Protein AF-A0A2H5QDB2-F1 (afdb_monomer)

Foldseek 3Di:
DDPPPPPPPPPLVVLVDDLVVLLVVLVPDDLVRLVVQLVSDVSSLVSLEEEDDLVVQADQPDAEDAEGNYEYDARPDQGAPANHAYYHYELYEAAQNRLVSSLVRYLQHAEYEAYQYDHYDDHDNPNNPNHNYYHYYHDPDDD

Radius of gyration: 19.65 Å; Cα contacts (8 Å, |Δi|>4): 234; chains: 1; bounding box: 61×27×61 Å

Secondary structure (DSSP, 8-state):
------------TTTTS-HHHHHHHHTTS-HHHHHHHTTT-HHHHHHT-EEPPGGGGG-TT--EEEEESEE-PPPSS----TT--EEEEES-B--HHHHHHHHHH-TT--EEEEES-BS-S----TT-TT--EEEEE------

Structure (mmCIF, N/CA/C/O backbone):
data_AF-A0A2H5QDB2-F1
#
_entry.id   AF-A0A2H5QDB2-F1
#
loop_
_atom_site.group_PDB
_atom_site.id
_atom_site.type_symbol
_atom_site.label_atom_id
_atom_site.label_alt_id
_atom_site.label_comp_id
_atom_site.label_asym_id
_atom_site.label_entity_id
_atom_site.label_seq_id
_atom_site.pdbx_PDB_ins_code
_atom_site.Cartn_x
_atom_site.Cartn_y
_atom_site.Cartn_z
_atom_site.occupancy
_atom_site.B_iso_or_equiv
_atom_site.auth_seq_id
_atom_site.auth_comp_id
_atom_site.auth_asym_id
_atom_site.auth_atom_id
_atom_site.pdbx_PDB_model_num
ATOM 1 N N . MET A 1 1 ? 43.562 -2.315 -44.185 1.00 38.88 1 MET A N 1
ATOM 2 C CA . MET A 1 1 ? 43.289 -2.770 -42.806 1.00 38.88 1 MET A CA 1
ATOM 3 C C . MET A 1 1 ? 41.888 -2.308 -42.467 1.00 38.88 1 MET A C 1
ATOM 5 O O . MET A 1 1 ? 41.684 -1.129 -42.223 1.00 38.88 1 MET A O 1
ATOM 9 N N . GLU A 1 2 ? 40.921 -3.206 -42.612 1.00 38.69 2 GLU A N 1
ATOM 10 C CA . GLU A 1 2 ? 39.502 -2.938 -42.386 1.00 38.69 2 GLU A CA 1
ATOM 11 C C . GLU A 1 2 ? 39.217 -2.995 -40.883 1.00 38.69 2 GLU A C 1
ATOM 13 O O . GLU A 1 2 ? 39.481 -4.004 -40.229 1.00 38.69 2 GLU A O 1
ATOM 18 N N . THR A 1 3 ? 38.710 -1.907 -40.310 1.00 43.00 3 THR A N 1
ATOM 19 C CA . THR A 1 3 ? 38.251 -1.874 -38.919 1.00 43.00 3 THR A CA 1
ATOM 20 C C . THR A 1 3 ? 36.850 -2.473 -38.852 1.00 43.00 3 THR A C 1
ATOM 22 O O . THR A 1 3 ? 35.852 -1.765 -38.967 1.00 43.00 3 THR A O 1
ATOM 25 N N . ASN A 1 4 ? 36.777 -3.793 -38.688 1.00 44.47 4 ASN A N 1
ATOM 26 C CA . ASN A 1 4 ? 35.535 -4.502 -38.402 1.00 44.47 4 ASN A CA 1
ATOM 27 C C . ASN A 1 4 ? 35.194 -4.350 -36.910 1.00 44.47 4 ASN A C 1
ATOM 29 O O . ASN A 1 4 ? 35.504 -5.214 -36.092 1.00 44.47 4 ASN A O 1
ATOM 33 N N . THR A 1 5 ? 34.592 -3.222 -36.534 1.00 50.84 5 THR A N 1
ATOM 34 C CA . THR A 1 5 ? 33.988 -3.048 -35.208 1.00 50.84 5 THR A CA 1
ATOM 35 C C . THR A 1 5 ? 32.563 -3.592 -35.233 1.00 50.84 5 THR A C 1
ATOM 37 O O . THR A 1 5 ? 31.597 -2.836 -35.175 1.00 50.84 5 THR A O 1
ATOM 40 N N . ASN A 1 6 ? 32.423 -4.916 -35.307 1.00 51.47 6 ASN A N 1
ATOM 41 C CA . ASN A 1 6 ? 31.178 -5.598 -34.962 1.00 51.47 6 ASN A CA 1
ATOM 42 C C . ASN A 1 6 ? 31.051 -5.659 -33.432 1.00 51.47 6 ASN A C 1
ATOM 44 O O . ASN A 1 6 ? 31.139 -6.725 -32.823 1.00 51.47 6 ASN A O 1
ATOM 48 N N . SER A 1 7 ? 30.855 -4.507 -32.788 1.00 53.62 7 SER A N 1
ATOM 49 C CA . SER A 1 7 ? 30.211 -4.500 -31.480 1.00 53.62 7 SER A CA 1
ATOM 50 C C . SER A 1 7 ? 28.734 -4.768 -31.740 1.00 53.62 7 SER A C 1
ATOM 52 O O . SER A 1 7 ? 28.013 -3.919 -32.259 1.00 53.62 7 SER A O 1
ATOM 54 N N . ALA A 1 8 ? 28.290 -5.992 -31.454 1.00 53.12 8 ALA A N 1
ATOM 55 C CA . ALA A 1 8 ? 26.878 -6.331 -31.456 1.00 53.12 8 ALA A CA 1
ATOM 56 C C . ALA A 1 8 ? 26.163 -5.354 -30.513 1.00 53.12 8 ALA A C 1
ATOM 58 O O . ALA A 1 8 ? 26.233 -5.489 -29.292 1.00 53.12 8 ALA A O 1
ATOM 59 N N . VAL A 1 9 ? 25.536 -4.320 -31.080 1.00 61.78 9 VAL A N 1
ATOM 60 C CA . VAL A 1 9 ? 24.637 -3.441 -30.343 1.00 61.78 9 VAL A CA 1
ATOM 61 C C . VAL A 1 9 ? 23.600 -4.376 -29.744 1.00 61.78 9 VAL A C 1
ATOM 63 O O . VAL A 1 9 ? 22.910 -5.083 -30.477 1.00 61.78 9 VAL A O 1
ATOM 66 N N . ASN A 1 10 ? 23.551 -4.454 -28.418 1.00 65.25 10 ASN A N 1
ATOM 67 C CA . ASN A 1 10 ? 22.536 -5.212 -27.707 1.00 65.25 10 ASN A CA 1
ATOM 68 C C . ASN A 1 10 ? 21.201 -4.491 -27.937 1.00 65.25 10 ASN A C 1
ATOM 70 O O . ASN A 1 10 ? 20.820 -3.598 -27.182 1.00 65.25 10 ASN A O 1
ATOM 74 N N . VAL A 1 11 ? 20.574 -4.768 -29.083 1.00 69.12 11 VAL A N 1
ATOM 75 C CA . VAL A 1 11 ? 19.313 -4.151 -29.473 1.00 69.12 11 VAL A CA 1
ATOM 76 C C . VAL A 1 11 ? 18.253 -4.758 -28.572 1.00 69.12 11 VAL A C 1
ATOM 78 O O . VAL A 1 11 ? 17.898 -5.927 -28.718 1.00 69.12 11 VAL A O 1
ATOM 81 N N . ASP A 1 12 ? 17.750 -3.962 -27.636 1.00 72.81 12 ASP A N 1
ATOM 82 C CA . ASP A 1 12 ? 16.619 -4.328 -26.794 1.00 72.81 12 ASP A CA 1
ATOM 83 C C . ASP A 1 12 ? 15.343 -4.395 -27.651 1.00 72.81 12 ASP A C 1
ATOM 85 O O . ASP A 1 12 ? 14.580 -3.441 -27.798 1.00 72.81 12 ASP A O 1
ATOM 89 N N . ARG A 1 13 ? 15.141 -5.547 -28.294 1.00 81.94 13 ARG A N 1
ATOM 90 C CA . ARG A 1 13 ? 13.989 -5.817 -29.166 1.00 81.94 13 ARG A CA 1
ATOM 91 C C . ARG A 1 13 ? 12.701 -6.014 -28.373 1.00 81.94 13 ARG A C 1
ATOM 93 O O . ARG A 1 13 ? 11.621 -5.902 -28.946 1.00 81.94 13 ARG A O 1
ATOM 100 N N . ILE A 1 14 ? 12.815 -6.318 -27.081 1.00 77.75 14 ILE A N 1
ATOM 101 C CA . ILE A 1 14 ? 11.676 -6.564 -26.200 1.00 77.75 14 ILE A CA 1
ATOM 102 C C . ILE A 1 14 ? 11.010 -5.229 -25.848 1.00 77.75 14 ILE A C 1
ATOM 104 O O . ILE A 1 14 ? 9.783 -5.141 -25.862 1.00 77.75 14 ILE A O 1
ATOM 108 N N . SER A 1 15 ? 11.778 -4.161 -25.609 1.00 79.19 15 SER A N 1
ATOM 109 C CA . SER A 1 15 ? 11.204 -2.820 -25.413 1.00 79.19 15 SER A CA 1
ATOM 110 C C . SER A 1 15 ? 10.664 -2.164 -26.681 1.00 79.19 15 SER A C 1
ATOM 112 O O . SER A 1 15 ? 9.857 -1.242 -26.580 1.00 79.19 15 SER A O 1
ATOM 114 N N . ALA A 1 16 ? 11.059 -2.657 -27.857 1.00 83.56 16 ALA A N 1
ATOM 115 C CA . ALA A 1 16 ? 10.539 -2.211 -29.147 1.00 83.56 16 ALA A CA 1
ATOM 116 C C . ALA A 1 16 ? 9.147 -2.785 -29.487 1.00 83.56 16 ALA A C 1
ATOM 118 O O . ALA A 1 16 ? 8.554 -2.393 -30.495 1.00 83.56 16 ALA A O 1
ATOM 119 N N . LEU A 1 17 ? 8.614 -3.712 -28.679 1.00 87.00 17 LEU A N 1
ATOM 120 C CA . LEU A 1 17 ? 7.268 -4.248 -28.875 1.00 87.00 17 LEU A CA 1
ATOM 121 C C . LEU A 1 17 ? 6.196 -3.169 -28.616 1.00 87.00 17 LEU A C 1
ATOM 123 O O . LEU A 1 17 ? 6.331 -2.375 -27.683 1.00 87.00 17 LEU A O 1
ATOM 127 N N . PRO A 1 18 ? 5.091 -3.156 -29.389 1.00 86.38 18 PRO A N 1
ATOM 128 C CA . PRO A 1 18 ? 3.964 -2.266 -29.136 1.00 86.38 18 PRO A CA 1
ATOM 129 C C . PRO A 1 18 ? 3.415 -2.408 -27.703 1.00 86.38 18 PRO A C 1
ATOM 131 O O . PRO A 1 18 ? 3.297 -3.538 -27.218 1.00 86.38 18 PRO A O 1
ATOM 134 N N . PRO A 1 19 ? 2.973 -1.310 -27.054 1.00 81.06 19 PRO A N 1
ATOM 135 C CA . PRO A 1 19 ? 2.461 -1.337 -25.679 1.00 81.06 19 PRO A CA 1
ATOM 136 C C . PRO A 1 19 ? 1.358 -2.373 -25.429 1.00 81.06 19 PRO A C 1
ATOM 138 O O . PRO A 1 19 ? 1.278 -2.939 -24.345 1.00 81.06 19 PRO A O 1
ATOM 141 N N . LEU A 1 20 ? 0.535 -2.666 -26.442 1.00 83.06 20 LEU A N 1
ATOM 142 C CA . LEU A 1 20 ? -0.530 -3.666 -26.355 1.00 83.06 20 LEU A CA 1
ATOM 143 C C . LEU A 1 20 ? 0.010 -5.089 -26.135 1.00 83.06 20 LEU A C 1
ATOM 145 O O . LEU A 1 20 ? -0.556 -5.841 -25.348 1.00 83.06 20 LEU A O 1
ATOM 149 N N . ILE A 1 21 ? 1.110 -5.453 -26.802 1.00 88.81 21 ILE A N 1
ATOM 150 C CA . ILE A 1 21 ? 1.734 -6.776 -26.653 1.00 88.81 21 ILE A CA 1
ATOM 151 C C . ILE A 1 21 ? 2.369 -6.888 -25.269 1.00 88.81 21 ILE A C 1
ATOM 153 O O . ILE A 1 21 ? 2.216 -7.901 -24.596 1.00 88.81 21 ILE A O 1
ATOM 157 N N . LEU A 1 22 ? 3.024 -5.820 -24.818 1.00 86.12 22 LEU A N 1
ATOM 158 C CA . LEU A 1 22 ? 3.610 -5.753 -23.483 1.00 86.12 22 LEU A CA 1
ATOM 159 C C . LEU A 1 22 ? 2.544 -5.900 -22.390 1.00 86.12 22 LEU A C 1
ATOM 161 O O . LEU A 1 22 ? 2.701 -6.709 -21.482 1.00 86.12 22 LEU A O 1
ATOM 165 N N . HIS A 1 23 ? 1.422 -5.187 -22.516 1.00 82.56 23 HIS A N 1
ATOM 166 C CA . HIS A 1 23 ? 0.288 -5.316 -21.602 1.00 82.56 23 HIS A CA 1
ATOM 167 C C . HIS A 1 23 ? -0.314 -6.728 -21.626 1.00 82.56 23 HIS A C 1
ATOM 169 O O . HIS A 1 23 ? -0.693 -7.257 -20.585 1.00 82.56 23 HIS A O 1
ATOM 175 N N . HIS A 1 24 ? -0.391 -7.358 -22.801 1.00 84.06 24 HIS A N 1
ATOM 176 C CA . HIS A 1 24 ? -0.857 -8.736 -22.915 1.00 84.06 24 HIS A CA 1
ATOM 177 C C . HIS A 1 24 ? 0.063 -9.705 -22.167 1.00 84.06 24 HIS A C 1
ATOM 179 O O . HIS A 1 24 ? -0.431 -10.520 -21.396 1.00 84.06 24 HIS A O 1
ATOM 185 N N . ILE A 1 25 ? 1.384 -9.568 -22.310 1.00 87.44 25 ILE A N 1
ATOM 186 C CA . ILE A 1 25 ? 2.348 -10.387 -21.561 1.00 87.44 25 ILE A CA 1
ATOM 187 C C . ILE A 1 25 ? 2.170 -10.175 -20.055 1.00 87.44 25 ILE A C 1
ATOM 189 O O . ILE A 1 25 ? 2.002 -11.149 -19.328 1.00 87.44 25 ILE A O 1
ATOM 193 N N . LEU A 1 26 ? 2.125 -8.920 -19.597 1.00 81.38 26 LEU A N 1
ATOM 194 C CA . LEU A 1 26 ? 1.944 -8.590 -18.179 1.00 81.38 26 LEU A CA 1
ATOM 195 C C . LEU A 1 26 ? 0.625 -9.122 -17.606 1.00 81.38 26 LEU A C 1
ATOM 197 O O . LEU A 1 26 ? 0.584 -9.495 -16.441 1.00 81.38 26 LEU A O 1
ATOM 201 N N . SER A 1 27 ? -0.436 -9.213 -18.414 1.00 82.25 27 SER A N 1
ATOM 202 C CA . SER A 1 27 ? -1.726 -9.755 -17.966 1.00 82.25 27 SER A CA 1
ATOM 203 C C . SER A 1 27 ? -1.703 -11.253 -17.634 1.00 82.25 27 SER A C 1
ATOM 205 O O . SER A 1 27 ? -2.622 -11.732 -16.974 1.00 82.25 27 SER A O 1
ATOM 207 N N . PHE A 1 28 ? -0.666 -11.983 -18.058 1.00 84.56 28 PHE A N 1
ATOM 208 C CA . PHE A 1 28 ? -0.459 -13.390 -17.699 1.00 84.56 28 PHE A CA 1
ATOM 209 C C . PHE A 1 28 ? 0.458 -13.591 -16.492 1.00 84.56 28 PHE A C 1
ATOM 211 O O . PHE A 1 28 ? 0.612 -14.726 -16.050 1.00 84.56 28 PHE A O 1
ATOM 218 N N . LEU A 1 29 ? 1.078 -12.528 -15.980 1.00 81.06 29 LEU A N 1
ATOM 219 C CA . LEU A 1 29 ? 2.038 -12.612 -14.888 1.00 81.06 29 LEU A CA 1
ATOM 220 C C . LEU A 1 29 ? 1.349 -12.333 -13.550 1.00 81.06 29 LEU A C 1
ATOM 222 O O . LEU A 1 29 ? 0.561 -11.394 -13.416 1.00 81.06 29 LEU A O 1
ATOM 226 N N . SER A 1 30 ? 1.681 -13.128 -12.539 1.00 76.38 30 SER A N 1
ATOM 227 C CA . SER A 1 30 ? 1.390 -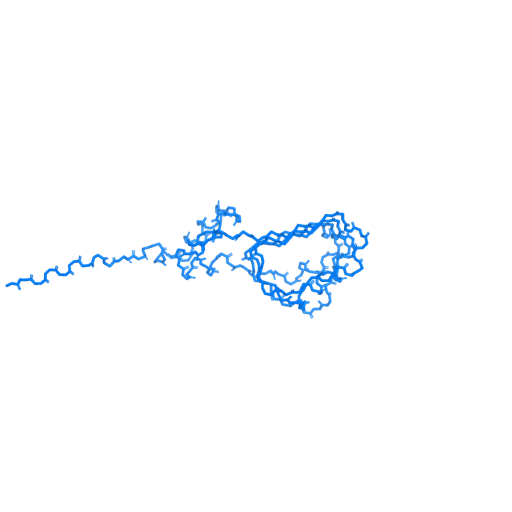12.800 -11.144 1.00 76.38 30 SER A CA 1
ATOM 228 C C . SER A 1 30 ? 2.242 -11.615 -10.679 1.00 76.38 30 SER A C 1
ATOM 230 O O . SER A 1 30 ? 3.242 -11.263 -11.300 1.00 76.38 30 SER A O 1
ATOM 232 N N . LEU A 1 31 ? 1.884 -10.993 -9.554 1.00 71.12 31 LEU A N 1
ATOM 233 C CA . LEU A 1 31 ? 2.628 -9.846 -9.026 1.00 71.12 31 LEU A CA 1
ATOM 234 C C . LEU A 1 31 ? 4.123 -10.150 -8.806 1.00 71.12 31 LEU A C 1
ATOM 236 O O . LEU A 1 31 ? 4.978 -9.315 -9.105 1.00 71.12 31 LEU A O 1
ATOM 240 N N . GLU A 1 32 ? 4.430 -11.359 -8.331 1.00 72.06 32 GLU A N 1
ATOM 241 C CA . GLU A 1 32 ? 5.800 -11.833 -8.109 1.00 72.06 32 GLU A CA 1
ATOM 242 C C . GLU A 1 32 ? 6.592 -11.975 -9.419 1.00 72.06 32 GLU A C 1
ATOM 244 O O . GLU A 1 32 ? 7.813 -11.834 -9.423 1.00 72.06 32 GLU A O 1
ATOM 249 N N . GLU A 1 33 ? 5.903 -12.188 -10.541 1.00 79.31 33 GLU A N 1
ATOM 250 C CA . GLU A 1 33 ? 6.494 -12.302 -11.876 1.00 79.31 33 GLU A CA 1
ATOM 251 C C . GLU A 1 33 ? 6.537 -10.956 -12.614 1.00 79.31 33 GLU A C 1
ATOM 253 O O . GLU A 1 33 ? 7.462 -10.702 -13.386 1.00 79.31 33 GLU A O 1
ATOM 258 N N . VAL A 1 34 ? 5.580 -10.059 -12.353 1.00 79.75 34 VAL A N 1
ATOM 259 C CA . VAL A 1 34 ? 5.529 -8.709 -12.936 1.00 79.75 34 VAL A CA 1
ATOM 260 C C . VAL A 1 34 ? 6.736 -7.886 -12.488 1.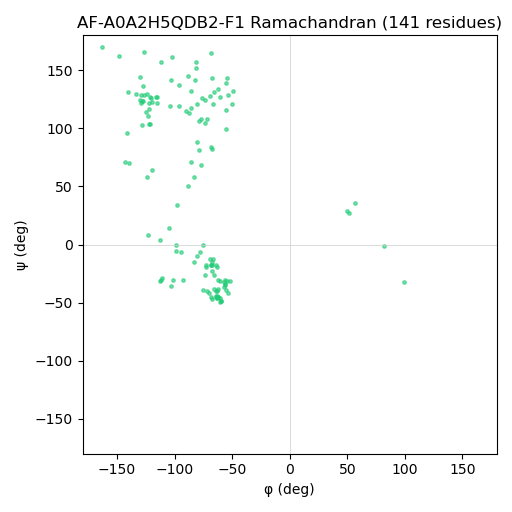00 79.75 34 VAL A C 1
ATOM 262 O O . VAL A 1 34 ? 7.395 -7.249 -13.313 1.00 79.75 34 VAL A O 1
ATOM 265 N N . VAL A 1 35 ? 7.074 -7.911 -11.197 1.00 77.94 35 VAL A N 1
ATOM 266 C CA . VAL A 1 35 ? 8.129 -7.053 -10.635 1.00 77.94 35 VAL A CA 1
ATOM 267 C C . VAL A 1 35 ? 9.508 -7.280 -11.276 1.00 77.94 35 VAL A C 1
ATOM 269 O O . VAL A 1 35 ? 10.117 -6.284 -11.690 1.00 77.94 35 VAL A O 1
ATOM 272 N N . PRO A 1 36 ? 10.011 -8.520 -11.439 1.00 80.12 36 PRO A N 1
ATOM 273 C CA . PRO A 1 36 ? 11.274 -8.778 -12.129 1.00 80.12 36 PRO A CA 1
ATOM 274 C C . PRO A 1 36 ? 11.300 -8.247 -13.563 1.00 80.12 36 PRO A C 1
ATOM 276 O O . PRO A 1 36 ? 12.339 -7.782 -14.020 1.00 80.12 36 PRO A O 1
ATOM 279 N N . THR A 1 37 ? 10.168 -8.234 -14.277 1.00 82.75 37 THR A N 1
ATOM 280 C CA . THR A 1 37 ? 10.140 -7.720 -15.659 1.00 82.75 37 THR A CA 1
ATOM 281 C C . THR A 1 37 ? 10.357 -6.208 -15.746 1.00 82.75 37 THR A C 1
ATOM 283 O O . THR A 1 37 ? 10.761 -5.703 -16.794 1.00 82.75 37 THR A O 1
ATOM 286 N N . SER A 1 38 ? 10.192 -5.474 -14.639 1.00 78.38 38 SER A N 1
ATOM 287 C CA . SER A 1 38 ? 10.419 -4.025 -14.596 1.00 78.38 38 SER A CA 1
ATOM 288 C C . SER A 1 38 ? 11.872 -3.614 -14.880 1.00 78.38 38 SER A C 1
ATOM 290 O O . SER A 1 38 ? 12.114 -2.465 -15.253 1.00 78.38 38 SER A O 1
ATOM 292 N N . VAL A 1 39 ? 12.841 -4.530 -14.753 1.00 80.94 39 VAL A N 1
ATOM 293 C CA . VAL A 1 39 ? 14.255 -4.255 -15.073 1.00 80.94 39 VAL A CA 1
ATOM 294 C C . VAL A 1 39 ? 14.570 -4.392 -16.564 1.00 80.94 39 VAL A C 1
ATOM 296 O O . VAL A 1 39 ? 15.605 -3.893 -16.999 1.00 80.94 39 VAL A O 1
ATOM 299 N N . LEU A 1 40 ? 13.686 -5.025 -17.351 1.00 82.44 40 LEU A N 1
ATOM 300 C CA . LEU A 1 40 ? 13.914 -5.282 -18.778 1.00 82.44 40 LEU A CA 1
ATOM 301 C C . LEU A 1 40 ? 14.042 -3.983 -19.570 1.00 82.44 40 LEU A C 1
ATOM 303 O O . LEU A 1 40 ? 14.933 -3.848 -20.401 1.00 82.44 40 LEU A O 1
ATOM 307 N N . SER A 1 41 ? 13.169 -3.009 -19.302 1.00 83.50 41 SER A N 1
ATOM 308 C CA . SER A 1 41 ? 13.295 -1.670 -19.869 1.00 83.50 41 SER A CA 1
ATOM 309 C C . SER A 1 41 ? 12.447 -0.644 -19.120 1.00 83.50 41 SER A C 1
ATOM 311 O O . SER A 1 41 ? 11.562 -0.976 -18.327 1.00 83.50 41 SER A O 1
ATOM 313 N N . LYS A 1 42 ? 12.659 0.641 -19.435 1.00 79.12 42 LYS A N 1
ATOM 314 C CA . LYS A 1 42 ? 11.818 1.736 -18.925 1.00 79.12 42 LYS A CA 1
ATOM 315 C C . LYS A 1 42 ? 10.335 1.541 -19.269 1.00 79.12 42 LYS A C 1
ATOM 317 O O . LYS A 1 42 ? 9.489 1.896 -18.454 1.00 79.12 42 LYS A O 1
ATOM 322 N N . THR A 1 43 ? 10.026 0.967 -20.433 1.00 82.19 43 THR A N 1
ATOM 323 C CA . THR A 1 43 ? 8.650 0.713 -20.885 1.00 82.19 43 THR A CA 1
ATOM 324 C C . THR A 1 43 ? 7.972 -0.343 -20.017 1.00 82.19 43 THR A C 1
ATOM 326 O O . THR A 1 43 ? 6.864 -0.119 -19.540 1.00 82.19 43 THR A O 1
ATOM 329 N N . TRP A 1 44 ? 8.652 -1.460 -19.738 1.00 84.94 44 TRP A N 1
ATOM 330 C CA . TRP A 1 44 ? 8.118 -2.517 -18.872 1.00 84.94 44 TRP A CA 1
ATOM 331 C C . TRP A 1 44 ? 7.885 -2.002 -17.461 1.00 84.94 44 TRP A C 1
ATOM 333 O O . TRP A 1 44 ? 6.793 -2.163 -16.924 1.00 84.94 44 TRP A O 1
ATOM 343 N N . LYS A 1 45 ? 8.854 -1.263 -16.909 1.00 80.06 45 LYS A N 1
ATOM 344 C CA . LYS A 1 45 ? 8.703 -0.603 -15.610 1.00 80.06 45 LYS A CA 1
ATOM 345 C C . LYS A 1 45 ? 7.458 0.280 -15.527 1.00 80.06 45 LYS A C 1
ATOM 347 O O . LYS A 1 45 ? 6.798 0.291 -14.496 1.00 80.06 45 LYS A O 1
ATOM 352 N N . GLN A 1 46 ? 7.153 1.034 -16.582 1.00 77.50 46 GLN A N 1
ATOM 353 C CA . GLN A 1 46 ? 5.975 1.903 -16.615 1.00 77.50 46 GLN A CA 1
ATOM 354 C C . GLN A 1 46 ? 4.673 1.111 -16.732 1.00 77.50 46 GLN A C 1
ATOM 356 O O . GLN A 1 46 ? 3.703 1.457 -16.068 1.00 77.50 46 GLN A O 1
ATOM 361 N N . LEU A 1 47 ? 4.650 0.050 -17.538 1.00 78.62 47 LEU A N 1
ATOM 362 C CA . LEU A 1 47 ? 3.449 -0.762 -17.753 1.00 78.62 47 LEU A CA 1
ATOM 363 C C . LEU A 1 47 ? 3.093 -1.650 -16.558 1.00 78.62 47 LEU A C 1
ATOM 365 O O . LEU A 1 47 ? 1.924 -1.966 -16.369 1.00 78.62 47 LEU A O 1
ATOM 369 N N . CYS A 1 48 ? 4.078 -2.021 -15.739 1.00 76.94 48 CYS A N 1
ATOM 370 C CA . CYS A 1 48 ? 3.844 -2.749 -14.493 1.00 76.94 48 CYS A CA 1
ATOM 371 C C . CYS A 1 48 ? 3.106 -1.901 -13.442 1.00 76.94 48 CYS A C 1
ATOM 373 O O . CYS A 1 48 ? 2.576 -2.458 -12.486 1.00 76.94 48 CYS A O 1
ATOM 375 N N . ILE A 1 49 ? 3.091 -0.569 -13.599 1.00 80.06 49 ILE A N 1
ATOM 376 C CA . ILE A 1 49 ? 2.530 0.360 -12.617 1.00 80.06 49 ILE A CA 1
ATOM 377 C C . ILE A 1 49 ? 1.175 0.881 -13.082 1.00 80.06 49 ILE A C 1
ATOM 379 O O . ILE A 1 49 ? 1.068 1.585 -14.083 1.00 80.06 49 ILE A O 1
ATOM 383 N N . TYR A 1 50 ? 0.140 0.607 -12.292 1.00 83.31 50 TYR A N 1
ATOM 384 C CA . TYR A 1 50 ? -1.206 1.145 -12.493 1.00 83.31 50 TYR A CA 1
ATOM 385 C C . TYR A 1 50 ? -1.592 2.129 -11.385 1.00 83.31 50 TYR A C 1
ATOM 387 O O . TYR A 1 50 ? -1.054 2.096 -10.278 1.00 83.31 50 TYR A O 1
ATOM 395 N N . ASN A 1 51 ? -2.548 3.012 -11.677 1.00 86.25 51 ASN A N 1
ATOM 396 C CA . ASN A 1 51 ? -3.107 3.922 -10.680 1.00 86.25 51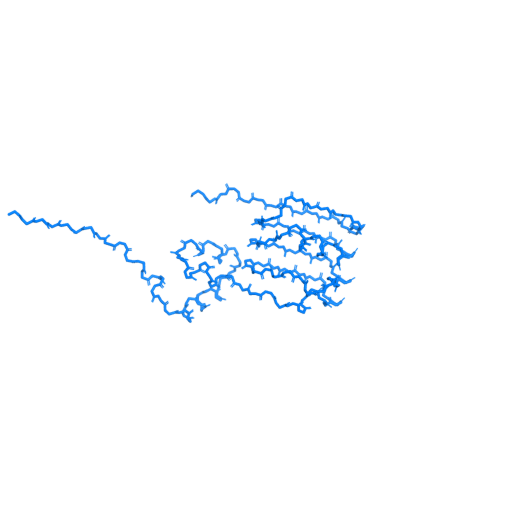 ASN A CA 1
ATOM 397 C C . ASN A 1 51 ? -4.247 3.240 -9.928 1.00 86.25 51 ASN A C 1
ATOM 399 O O . ASN A 1 51 ? -5.163 2.692 -10.547 1.00 86.25 51 ASN A O 1
ATOM 403 N N . VAL A 1 52 ? -4.227 3.323 -8.600 1.00 89.12 52 VAL A N 1
ATOM 404 C CA . VAL A 1 52 ? -5.336 2.821 -7.783 1.00 89.12 52 VAL A CA 1
ATOM 405 C C . VAL A 1 52 ? -6.513 3.801 -7.856 1.00 89.12 52 VAL A C 1
ATOM 407 O O . VAL A 1 52 ? -6.337 4.991 -7.570 1.00 89.12 52 VAL A O 1
ATOM 410 N N . PRO A 1 53 ? -7.730 3.346 -8.213 1.00 91.50 53 PRO A N 1
ATOM 411 C CA . PRO A 1 53 ? -8.908 4.201 -8.182 1.00 91.50 53 PRO A CA 1
ATOM 412 C C . PRO A 1 53 ? -9.175 4.719 -6.766 1.00 91.50 53 PRO A C 1
ATOM 414 O O . PRO A 1 53 ? -9.331 3.938 -5.831 1.00 91.50 53 PRO A O 1
ATOM 417 N N . GLN A 1 54 ? -9.312 6.040 -6.614 1.00 90.56 54 GLN A N 1
ATOM 418 C CA . GLN A 1 54 ? -9.500 6.693 -5.309 1.00 90.56 54 GLN A CA 1
ATOM 419 C C . GLN A 1 54 ? -10.684 6.127 -4.511 1.00 90.56 54 GLN A C 1
ATOM 421 O O . GLN A 1 54 ? -10.631 6.074 -3.289 1.00 90.56 54 GLN A O 1
ATOM 426 N N . ILE A 1 55 ? -11.736 5.661 -5.194 1.00 91.94 55 ILE A N 1
ATOM 427 C CA . ILE A 1 55 ? -12.927 5.084 -4.558 1.00 91.94 55 ILE A CA 1
ATOM 428 C C . ILE A 1 55 ? -12.605 3.906 -3.627 1.00 91.94 55 ILE A C 1
ATOM 430 O O . ILE A 1 55 ? -13.301 3.732 -2.630 1.00 91.94 55 ILE A O 1
ATOM 434 N N . VAL A 1 56 ? -11.540 3.145 -3.912 1.00 92.75 56 VAL A N 1
ATOM 435 C CA . VAL A 1 56 ? -11.143 1.956 -3.143 1.00 92.75 56 VAL A CA 1
ATOM 436 C C . VAL A 1 56 ? -10.908 2.294 -1.671 1.00 92.75 56 VAL A C 1
ATOM 438 O O . VAL A 1 56 ? -11.324 1.523 -0.815 1.00 92.75 56 VAL A O 1
ATOM 441 N N . PHE A 1 57 ? -10.351 3.470 -1.362 1.00 92.56 57 PHE A N 1
ATOM 442 C CA . PHE A 1 57 ? -10.056 3.914 0.009 1.00 92.56 57 PHE A CA 1
ATOM 443 C C . PHE A 1 57 ? -11.286 4.356 0.821 1.00 92.56 57 PHE A C 1
ATOM 445 O O . PHE A 1 57 ? -11.155 4.749 1.981 1.00 92.56 57 PHE A O 1
ATOM 452 N N . TYR A 1 58 ? -12.482 4.315 0.232 1.00 92.62 58 TYR A N 1
ATOM 453 C CA . TYR A 1 58 ? -13.731 4.759 0.866 1.00 92.62 58 TYR A CA 1
ATOM 454 C C . TYR A 1 58 ? -14.800 3.657 0.909 1.00 92.62 58 TYR A C 1
ATOM 456 O O . TYR A 1 58 ? -15.962 3.914 1.241 1.00 92.62 58 TYR A O 1
ATOM 464 N N . LEU A 1 59 ? -14.435 2.426 0.537 1.00 92.62 59 LEU A N 1
ATOM 465 C CA . LEU A 1 59 ? -15.353 1.296 0.492 1.00 92.62 59 LEU A CA 1
ATOM 466 C C . LEU A 1 59 ? -15.588 0.731 1.895 1.00 92.62 59 LEU A C 1
ATOM 468 O O . LEU A 1 59 ? -14.765 0.008 2.452 1.00 92.62 59 LEU A O 1
ATOM 472 N N . LYS A 1 60 ? -16.772 1.005 2.445 1.00 92.75 60 LYS A N 1
ATOM 473 C CA . LYS A 1 60 ? -17.147 0.577 3.801 1.00 92.75 60 LYS A CA 1
ATOM 474 C C . LYS A 1 60 ? -17.310 -0.931 3.963 1.00 92.75 60 LYS A C 1
ATOM 476 O O . LYS A 1 60 ? -17.208 -1.404 5.081 1.00 92.75 60 LYS A O 1
ATOM 481 N N . SER A 1 61 ? -17.573 -1.667 2.883 1.00 94.81 61 SER A N 1
ATOM 482 C CA . SER A 1 61 ? -17.782 -3.122 2.894 1.00 94.81 61 SER A CA 1
ATOM 483 C C . SER A 1 61 ? -16.544 -3.925 2.486 1.00 94.81 61 SER A C 1
ATOM 485 O O . SER A 1 61 ? -16.612 -5.153 2.408 1.00 94.81 61 SER A O 1
ATOM 487 N N . LEU A 1 62 ? -15.431 -3.261 2.164 1.00 96.12 62 LEU A N 1
ATOM 488 C CA . LEU A 1 62 ? -14.214 -3.941 1.737 1.00 96.12 62 LEU A CA 1
ATOM 489 C C . LEU A 1 62 ? -13.549 -4.604 2.947 1.00 96.12 62 LEU A C 1
ATOM 491 O O . LEU A 1 62 ? -13.273 -3.936 3.937 1.00 96.12 62 LEU A O 1
ATOM 495 N N . HIS A 1 63 ? -13.302 -5.913 2.863 1.00 97.25 63 HIS A N 1
ATOM 496 C CA . HIS A 1 63 ? -12.679 -6.693 3.942 1.00 97.25 63 HIS A CA 1
ATOM 497 C C . HIS A 1 63 ? -11.191 -6.961 3.692 1.00 97.25 63 HIS A C 1
ATOM 499 O O . HIS A 1 63 ? -10.412 -7.057 4.640 1.00 97.25 63 HIS A O 1
ATOM 505 N N . VAL A 1 64 ? -10.801 -7.072 2.422 1.00 97.00 64 VAL A N 1
ATOM 506 C CA . VAL A 1 64 ? -9.433 -7.353 1.984 1.00 97.00 64 VAL A CA 1
ATOM 507 C C . VAL A 1 64 ? -9.047 -6.321 0.936 1.00 97.00 64 VAL A C 1
ATOM 509 O O . VAL A 1 64 ? -9.783 -6.122 -0.029 1.00 97.00 64 VAL A O 1
ATOM 512 N N . LEU A 1 65 ? -7.900 -5.682 1.134 1.00 95.50 65 LEU A N 1
ATOM 513 C CA . LEU A 1 65 ? -7.272 -4.797 0.166 1.00 95.50 65 LEU A CA 1
ATOM 514 C C . LEU A 1 65 ? -5.855 -5.305 -0.075 1.00 95.50 65 LEU A C 1
ATOM 516 O O . LEU A 1 65 ? -5.033 -5.290 0.837 1.00 95.50 65 LEU A O 1
ATOM 520 N N . ASP A 1 66 ? -5.603 -5.764 -1.293 1.00 94.19 66 ASP A N 1
ATOM 521 C CA . ASP A 1 66 ? -4.304 -6.258 -1.734 1.00 94.19 66 ASP A CA 1
ATOM 522 C C . ASP A 1 66 ? -3.857 -5.430 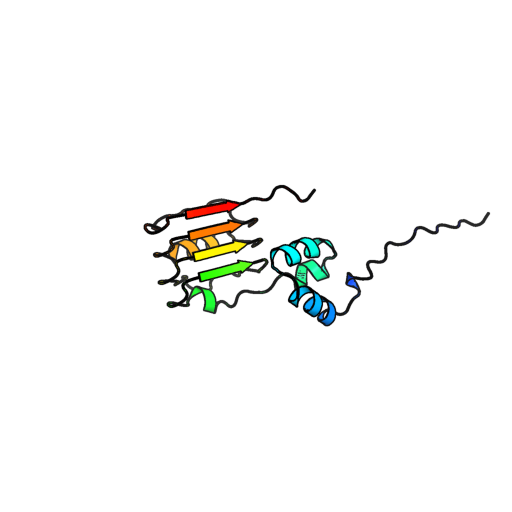-2.938 1.00 94.19 66 ASP A C 1
ATOM 524 O O . ASP A 1 66 ? -4.563 -5.364 -3.949 1.00 94.19 66 ASP A O 1
ATOM 528 N N . LEU A 1 67 ? -2.751 -4.705 -2.781 1.00 91.62 67 LEU A N 1
ATOM 529 C CA . LEU A 1 67 ? -2.241 -3.767 -3.770 1.00 91.62 67 LEU A CA 1
ATOM 530 C C . LEU A 1 67 ? -0.777 -4.068 -4.060 1.00 91.62 67 LEU A C 1
ATOM 532 O O . LEU A 1 67 ? 0.076 -4.036 -3.172 1.00 91.62 67 LEU A O 1
ATOM 536 N N . GLY A 1 68 ? -0.497 -4.300 -5.338 1.00 90.00 68 GLY A N 1
ATOM 537 C CA . GLY A 1 68 ? 0.808 -4.697 -5.825 1.00 90.00 68 GLY A CA 1
ATOM 538 C C . GLY A 1 68 ? 1.296 -3.800 -6.948 1.00 90.00 68 GLY A C 1
ATOM 539 O O . GLY A 1 68 ? 0.522 -3.485 -7.845 1.00 90.00 68 GLY A O 1
ATOM 540 N N . SER A 1 69 ? 2.569 -3.396 -6.917 1.00 86.19 69 SER A N 1
ATOM 541 C CA . SER A 1 69 ? 3.225 -2.651 -8.008 1.00 86.19 69 SER A CA 1
ATOM 542 C C . SER A 1 69 ? 2.441 -1.431 -8.507 1.00 86.19 69 SER A C 1
ATOM 544 O O . SER A 1 69 ? 2.557 -1.044 -9.661 1.00 86.19 69 SER A O 1
ATOM 546 N N . CYS A 1 70 ? 1.641 -0.791 -7.658 1.00 86.81 70 CYS A N 1
ATOM 547 C CA . CYS A 1 70 ? 0.776 0.311 -8.058 1.00 86.81 70 CYS A CA 1
ATOM 548 C C . CYS A 1 70 ? 1.341 1.676 -7.653 1.00 86.81 70 CYS A C 1
ATOM 550 O O . CYS A 1 70 ? 2.148 1.797 -6.728 1.00 86.81 70 CYS A O 1
ATOM 552 N N . LYS A 1 71 ? 0.846 2.731 -8.299 1.00 85.19 71 LYS A N 1
ATOM 553 C CA . LYS A 1 71 ? 1.012 4.108 -7.839 1.00 85.19 71 LYS A CA 1
ATOM 554 C C . LYS A 1 71 ? -0.163 4.469 -6.930 1.00 85.19 71 LYS A C 1
ATOM 556 O O . LYS A 1 71 ? -1.307 4.548 -7.387 1.00 85.19 71 LYS A O 1
ATOM 561 N N . LEU A 1 72 ? 0.130 4.708 -5.652 1.00 87.25 72 LEU A N 1
ATOM 562 C CA . LEU A 1 72 ? -0.820 5.310 -4.720 1.00 87.25 72 LEU A CA 1
ATOM 563 C C . LEU A 1 72 ? -0.699 6.826 -4.819 1.00 87.25 72 LEU A C 1
ATOM 565 O O . LEU A 1 72 ? 0.327 7.402 -4.469 1.00 87.25 72 LEU A O 1
ATOM 569 N N . GLU A 1 73 ? -1.745 7.474 -5.315 1.00 86.62 73 GLU A N 1
ATOM 570 C CA . GLU A 1 73 ? -1.887 8.915 -5.131 1.00 86.62 73 GLU A CA 1
ATOM 571 C C . GLU A 1 73 ? -2.496 9.181 -3.752 1.00 86.62 73 GLU A C 1
ATOM 573 O O . GLU A 1 73 ? -3.398 8.429 -3.356 1.00 86.62 73 GLU A O 1
ATOM 578 N N . PRO A 1 74 ? -2.052 10.235 -3.040 1.00 86.19 74 PRO A N 1
ATOM 579 C CA . PRO A 1 74 ? -2.608 10.590 -1.744 1.00 86.19 74 PRO A CA 1
ATOM 580 C C . PRO A 1 74 ? -4.143 10.649 -1.780 1.00 86.19 74 PRO A C 1
ATOM 582 O O . PRO A 1 74 ? -4.707 11.251 -2.706 1.00 86.19 74 PRO A O 1
ATOM 585 N N . PRO A 1 75 ? -4.833 10.020 -0.810 1.00 86.56 75 PRO A N 1
ATOM 586 C CA . PRO A 1 75 ? -6.283 10.062 -0.728 1.00 86.56 75 PRO A CA 1
ATOM 587 C C . PRO A 1 75 ? -6.790 11.506 -0.723 1.00 86.56 75 PRO A C 1
ATOM 589 O O . PRO A 1 75 ? -6.371 12.332 0.082 1.00 86.56 75 PRO A O 1
ATOM 592 N N . ARG A 1 76 ? -7.745 11.831 -1.599 1.00 87.56 76 ARG A N 1
ATOM 593 C CA . ARG A 1 76 ? -8.295 13.205 -1.696 1.00 87.56 76 ARG A CA 1
ATOM 594 C C . ARG A 1 76 ? -9.140 13.631 -0.489 1.00 87.56 76 ARG A C 1
ATOM 596 O O . ARG A 1 76 ? -9.556 14.782 -0.389 1.00 87.56 76 ARG A O 1
ATOM 603 N N . ARG A 1 77 ? -9.495 12.672 0.356 1.00 88.50 77 ARG A N 1
ATOM 604 C CA . ARG A 1 77 ? -10.321 12.787 1.563 1.00 88.50 77 ARG A CA 1
ATOM 605 C C . ARG A 1 77 ? -9.836 11.750 2.564 1.00 88.50 77 ARG A C 1
ATOM 607 O O . ARG A 1 77 ? -9.234 10.758 2.153 1.00 88.50 77 ARG A O 1
ATOM 614 N N . THR A 1 78 ? -10.208 11.928 3.827 1.00 87.06 78 THR A N 1
ATOM 615 C CA . THR A 1 78 ? -9.950 10.967 4.903 1.00 87.06 78 THR A CA 1
ATOM 616 C C . THR A 1 78 ? -10.391 9.559 4.510 1.00 87.06 78 THR A C 1
ATOM 618 O O . THR A 1 78 ? -11.561 9.332 4.191 1.00 87.06 78 THR A O 1
ATOM 621 N N . VAL A 1 79 ? -9.441 8.622 4.519 1.00 90.50 79 VAL A N 1
ATOM 622 C CA . VAL A 1 79 ? -9.674 7.200 4.232 1.00 90.50 79 VAL A CA 1
ATOM 623 C C . VAL A 1 79 ? -10.757 6.660 5.166 1.00 90.50 79 VAL A C 1
ATOM 625 O O . VAL A 1 79 ? -10.813 7.003 6.345 1.00 90.50 79 VAL A O 1
ATOM 628 N N . THR A 1 80 ? -11.659 5.831 4.643 1.00 90.50 80 THR A N 1
ATOM 629 C CA . THR A 1 80 ? -12.721 5.198 5.437 1.00 90.50 80 THR A CA 1
ATOM 630 C C . THR A 1 80 ? -12.923 3.764 4.967 1.00 90.50 80 THR A C 1
ATOM 632 O O . THR A 1 80 ? -13.668 3.494 4.025 1.00 90.50 80 THR A O 1
ATOM 635 N N . LEU A 1 81 ? -12.270 2.839 5.662 1.00 93.12 81 LEU A N 1
ATOM 636 C CA . LEU A 1 81 ? -12.242 1.406 5.382 1.00 93.12 81 LEU A CA 1
ATOM 637 C C . LEU A 1 81 ? -12.717 0.642 6.628 1.00 93.12 81 LEU A C 1
ATOM 639 O O . LEU A 1 81 ? -12.021 -0.190 7.204 1.00 93.12 81 LEU A O 1
ATOM 643 N N . SER A 1 82 ? -13.939 0.959 7.069 1.00 93.38 82 SER A N 1
ATOM 644 C CA . SER A 1 82 ? -14.487 0.566 8.377 1.00 93.38 82 SER A CA 1
ATOM 645 C C . SER A 1 82 ? -14.662 -0.938 8.599 1.00 93.38 82 SER A C 1
ATOM 647 O O . SER A 1 82 ? -14.823 -1.350 9.742 1.00 93.38 82 SER A O 1
ATOM 649 N N . SER A 1 83 ? -14.658 -1.749 7.540 1.00 96.00 83 SER A N 1
ATOM 650 C CA . SER A 1 83 ? -14.767 -3.214 7.626 1.00 96.00 83 SER A CA 1
ATOM 651 C C . SER A 1 83 ? -13.498 -3.944 7.188 1.00 9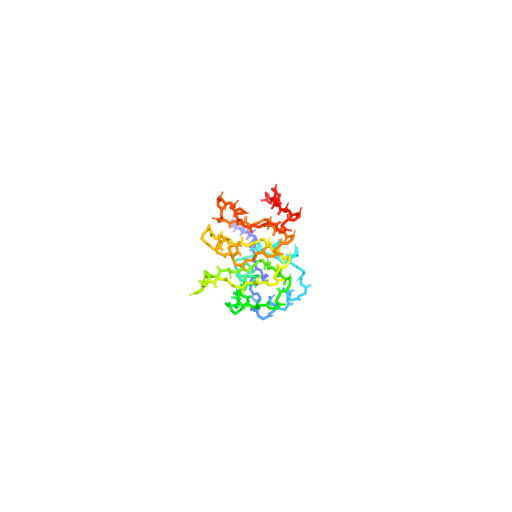6.00 83 SER A C 1
ATOM 653 O O . SER A 1 83 ? -13.493 -5.176 7.154 1.00 96.00 83 SER A O 1
ATOM 655 N N . LEU A 1 84 ? -12.426 -3.213 6.868 1.00 97.06 84 LEU A N 1
ATOM 656 C CA . LEU A 1 84 ? -11.196 -3.820 6.382 1.00 97.06 84 LEU A CA 1
ATOM 657 C C . LEU A 1 84 ? -10.516 -4.613 7.497 1.00 97.06 84 LEU A C 1
ATOM 659 O O . LEU A 1 84 ? -10.277 -4.096 8.585 1.00 97.06 84 LEU A O 1
ATOM 663 N N . ARG A 1 85 ? -10.197 -5.870 7.193 1.00 97.56 85 ARG A N 1
ATOM 664 C CA . ARG A 1 85 ? -9.527 -6.825 8.084 1.00 97.56 85 ARG A CA 1
ATOM 665 C C . ARG A 1 85 ? -8.114 -7.150 7.625 1.00 97.56 85 ARG A C 1
ATOM 667 O O . ARG A 1 85 ? -7.264 -7.459 8.453 1.00 97.56 85 ARG A O 1
ATOM 674 N N . ARG A 1 86 ? -7.859 -7.082 6.317 1.00 97.81 86 ARG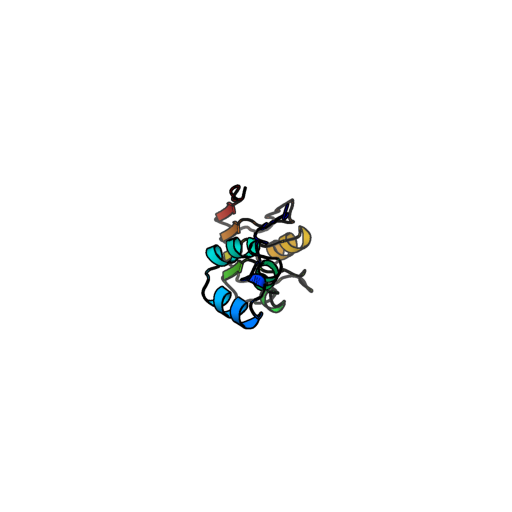 A N 1
ATOM 675 C CA . ARG A 1 86 ? -6.570 -7.415 5.707 1.00 97.81 86 ARG A CA 1
ATOM 676 C C . ARG A 1 86 ? -6.117 -6.307 4.767 1.00 97.81 86 ARG A C 1
ATOM 678 O O . ARG A 1 86 ? -6.838 -5.982 3.824 1.00 97.81 86 ARG A O 1
ATOM 685 N N . LEU A 1 87 ? -4.917 -5.788 5.008 1.00 95.62 87 LEU A N 1
ATOM 686 C CA . LEU A 1 87 ? -4.211 -4.889 4.098 1.00 95.62 87 LEU A CA 1
ATOM 687 C C . LEU A 1 87 ? -2.885 -5.526 3.682 1.00 95.62 87 LEU A C 1
ATOM 689 O O . LEU A 1 87 ? -2.056 -5.826 4.539 1.00 95.62 87 LEU A O 1
ATOM 693 N N . CYS A 1 88 ? -2.680 -5.701 2.383 1.00 95.56 88 CYS A N 1
ATOM 694 C CA . CYS A 1 88 ? -1.417 -6.130 1.799 1.00 95.56 88 CYS A CA 1
ATOM 695 C C . CYS A 1 88 ? -0.938 -5.057 0.821 1.00 95.56 88 CYS A C 1
ATOM 697 O O . CYS A 1 88 ? -1.684 -4.656 -0.072 1.00 95.56 88 CYS A O 1
ATOM 699 N N . LEU A 1 89 ? 0.294 -4.593 1.000 1.00 93.44 89 LEU A N 1
ATOM 700 C CA . LEU A 1 89 ? 0.985 -3.695 0.083 1.00 93.44 89 LEU A CA 1
ATOM 701 C C . LEU A 1 89 ? 2.284 -4.369 -0.348 1.00 93.44 89 LEU A C 1
ATOM 703 O O . LEU A 1 89 ? 3.116 -4.677 0.504 1.00 93.44 89 LEU A O 1
ATOM 707 N N . SER A 1 90 ? 2.464 -4.571 -1.650 1.00 91.81 90 SER A N 1
ATOM 708 C CA . SER A 1 90 ? 3.622 -5.272 -2.210 1.00 91.81 90 SER A CA 1
ATOM 709 C C . SER A 1 90 ? 4.275 -4.453 -3.324 1.00 91.81 90 SER A C 1
ATOM 711 O O . SER A 1 90 ? 3.641 -4.111 -4.321 1.00 91.81 90 SER A O 1
ATOM 713 N N . PHE A 1 91 ? 5.561 -4.125 -3.180 1.00 88.06 91 PHE A N 1
ATOM 714 C CA . PHE A 1 91 ? 6.328 -3.338 -4.161 1.00 88.06 91 PHE A CA 1
ATOM 715 C C . PHE A 1 91 ? 5.719 -1.959 -4.474 1.00 88.06 91 PHE A C 1
ATOM 717 O O . PHE A 1 91 ? 5.778 -1.478 -5.608 1.00 88.06 91 PHE A O 1
ATOM 724 N N . VAL A 1 92 ? 5.126 -1.313 -3.468 1.00 88.69 92 VAL A N 1
ATOM 725 C CA . VAL A 1 92 ? 4.455 -0.014 -3.602 1.00 88.69 92 VAL A CA 1
ATOM 726 C C . VAL A 1 92 ? 5.331 1.111 -3.044 1.00 88.69 92 VAL A C 1
ATOM 728 O O . VAL A 1 92 ? 6.003 0.952 -2.023 1.00 88.69 92 VAL A O 1
ATOM 731 N N . TYR A 1 93 ? 5.323 2.272 -3.704 1.00 88.31 93 TYR A N 1
ATOM 732 C CA . TYR A 1 93 ? 5.840 3.505 -3.108 1.00 88.31 93 TYR A CA 1
ATOM 733 C C . TYR A 1 93 ? 4.730 4.168 -2.285 1.00 88.31 93 TYR A C 1
ATOM 735 O O . TYR A 1 93 ? 3.693 4.538 -2.837 1.00 88.31 93 TYR A O 1
ATOM 743 N N . VAL A 1 94 ? 4.944 4.297 -0.979 1.00 88.81 94 VAL A N 1
ATOM 744 C CA . VAL A 1 94 ? 3.979 4.834 -0.013 1.00 88.81 94 VAL A CA 1
ATOM 745 C C . VAL A 1 94 ? 4.671 5.928 0.789 1.00 88.81 94 VAL A C 1
ATOM 747 O O . VAL A 1 94 ? 5.704 5.673 1.396 1.00 88.81 94 VAL A O 1
ATOM 750 N N . GLU A 1 95 ? 4.128 7.141 0.797 1.00 89.44 95 GLU A N 1
ATOM 751 C CA . GLU A 1 95 ? 4.649 8.230 1.635 1.00 89.44 95 GLU A CA 1
ATOM 752 C C . GLU A 1 95 ? 4.126 8.124 3.075 1.00 89.44 95 GLU A C 1
ATOM 754 O O . GLU A 1 95 ? 3.057 7.557 3.315 1.00 89.44 95 GLU A O 1
ATOM 759 N N . ASP A 1 96 ? 4.853 8.716 4.029 1.00 89.62 96 ASP A N 1
ATOM 760 C CA . ASP A 1 96 ? 4.501 8.699 5.460 1.00 89.62 96 ASP A CA 1
ATOM 761 C C . ASP A 1 96 ? 3.088 9.248 5.742 1.00 89.62 96 ASP A C 1
ATOM 763 O O . ASP A 1 96 ? 2.396 8.788 6.649 1.00 89.62 96 ASP A O 1
ATOM 767 N N . GLU A 1 97 ? 2.635 10.240 4.973 1.00 88.38 97 GLU A N 1
ATOM 768 C CA . GLU A 1 97 ? 1.277 10.779 5.093 1.00 88.38 97 GLU A CA 1
ATOM 769 C C . GLU A 1 97 ? 0.219 9.772 4.641 1.00 88.38 97 GLU A C 1
ATOM 771 O O . GLU A 1 97 ? -0.746 9.521 5.361 1.00 88.38 97 GLU A O 1
ATOM 776 N N . VAL A 1 98 ? 0.447 9.124 3.499 1.00 88.44 98 VAL A N 1
ATOM 777 C CA . VAL A 1 98 ? -0.488 8.151 2.930 1.00 88.44 98 VAL A CA 1
ATOM 778 C C . VAL A 1 98 ? -0.634 6.939 3.843 1.00 88.44 98 VAL A C 1
ATOM 780 O O . VAL A 1 98 ? -1.754 6.500 4.102 1.00 88.44 98 VAL A O 1
ATOM 783 N N . ILE A 1 99 ? 0.473 6.405 4.368 1.00 89.25 99 ILE A N 1
ATOM 784 C CA . ILE A 1 99 ? 0.414 5.228 5.243 1.00 89.25 99 ILE A CA 1
ATOM 785 C C . ILE A 1 99 ? -0.304 5.536 6.560 1.00 89.25 99 ILE A C 1
ATOM 787 O O . ILE A 1 99 ? -1.108 4.726 7.022 1.00 89.25 99 ILE A O 1
ATOM 791 N N . ARG A 1 100 ? -0.087 6.732 7.123 1.00 90.56 100 ARG A N 1
ATOM 792 C CA . ARG A 1 100 ? -0.768 7.192 8.338 1.00 90.56 100 ARG A CA 1
ATOM 793 C C . ARG A 1 100 ? -2.273 7.331 8.117 1.00 90.56 100 ARG A C 1
ATOM 795 O O . ARG A 1 100 ? -3.049 6.842 8.936 1.00 90.56 100 ARG A O 1
ATOM 802 N N . ASP A 1 101 ? -2.686 7.932 7.005 1.00 88.88 101 ASP A N 1
ATOM 803 C CA . ASP A 1 101 ? -4.102 8.067 6.656 1.00 88.88 101 ASP A CA 1
ATOM 804 C C . ASP A 1 101 ? -4.765 6.701 6.439 1.00 88.88 101 ASP A C 1
ATOM 806 O O . ASP A 1 101 ? -5.889 6.473 6.892 1.00 88.88 101 ASP A O 1
ATOM 810 N N . MET A 1 102 ? -4.062 5.761 5.795 1.00 87.00 102 MET A N 1
ATOM 811 C CA . MET A 1 102 ? -4.548 4.391 5.615 1.00 87.00 102 MET A CA 1
ATOM 812 C C . MET A 1 102 ? -4.723 3.671 6.954 1.00 87.00 102 MET A C 1
ATOM 814 O O . MET A 1 102 ? -5.773 3.069 7.177 1.00 87.00 102 MET A O 1
ATOM 818 N N . VAL A 1 103 ? -3.746 3.765 7.861 1.00 89.56 103 VAL A N 1
ATOM 819 C CA . VAL A 1 103 ? -3.830 3.194 9.216 1.00 89.56 103 VAL A CA 1
ATOM 820 C C . VAL A 1 103 ? -5.014 3.785 9.987 1.00 89.56 103 VAL A C 1
ATOM 822 O O . VAL A 1 103 ? -5.837 3.033 10.510 1.00 89.56 103 VAL A O 1
ATOM 825 N N . ALA A 1 104 ? -5.158 5.113 9.995 1.00 90.00 104 ALA A N 1
ATOM 826 C CA . ALA A 1 104 ? -6.257 5.797 10.679 1.00 90.00 104 ALA A CA 1
ATOM 827 C C . ALA A 1 104 ? -7.640 5.422 10.111 1.00 90.00 104 ALA A C 1
ATOM 829 O O . ALA A 1 104 ? -8.632 5.391 10.840 1.00 90.00 104 ALA A O 1
ATOM 830 N N . GLY A 1 105 ? -7.711 5.111 8.814 1.00 90.06 105 GLY A N 1
ATOM 831 C CA . GLY A 1 105 ? -8.940 4.729 8.126 1.00 90.06 105 GLY A CA 1
ATOM 832 C C . GLY A 1 105 ? -9.377 3.268 8.299 1.00 90.06 105 GLY A C 1
ATOM 833 O O . GLY A 1 105 ? -10.501 2.950 7.901 1.00 90.06 105 GLY A O 1
ATOM 834 N N . CYS A 1 106 ? -8.544 2.386 8.873 1.00 92.12 106 CYS A N 1
ATOM 835 C CA . CYS A 1 106 ? -8.780 0.931 8.961 1.00 92.12 106 CYS A CA 1
ATOM 836 C C . CYS A 1 106 ? -8.852 0.407 10.418 1.00 92.12 106 CYS A C 1
ATOM 838 O O . CYS A 1 106 ? -8.030 -0.419 10.819 1.00 92.12 106 CYS A O 1
ATOM 840 N N . PRO A 1 107 ? -9.838 0.821 11.238 1.00 91.00 107 PRO A N 1
ATOM 841 C CA . PRO A 1 107 ? -9.847 0.548 12.683 1.00 91.00 107 PRO A CA 1
ATOM 842 C C . PRO A 1 107 ? -10.042 -0.930 13.072 1.00 91.00 107 PRO A C 1
ATOM 844 O O . PRO A 1 107 ? -9.775 -1.308 14.212 1.00 91.00 107 PRO A O 1
ATOM 847 N N . LEU A 1 108 ? -10.537 -1.772 12.158 1.00 95.25 108 LEU A N 1
ATOM 848 C CA . LEU A 1 108 ? -10.810 -3.197 12.402 1.00 95.25 108 LEU A CA 1
ATOM 849 C C . LEU A 1 108 ? -9.772 -4.133 11.770 1.00 95.25 108 LEU A C 1
ATOM 851 O O . LEU A 1 108 ? -10.027 -5.333 11.668 1.00 95.25 108 LEU A O 1
ATOM 855 N N . ILE A 1 109 ? -8.625 -3.605 11.342 1.00 96.12 109 ILE A N 1
ATOM 856 C CA . ILE A 1 109 ? -7.589 -4.409 10.699 1.00 96.12 109 ILE A CA 1
ATOM 857 C C . ILE A 1 109 ? -7.037 -5.478 11.651 1.00 96.12 109 ILE A C 1
ATOM 859 O O . ILE A 1 109 ? -6.731 -5.206 12.809 1.00 96.12 109 ILE A O 1
ATOM 863 N N . GLU A 1 110 ? -6.909 -6.699 11.140 1.00 98.00 110 GLU A N 1
ATOM 864 C CA . GLU A 1 110 ? -6.419 -7.879 11.862 1.00 98.00 110 GLU A CA 1
ATOM 865 C C . GLU A 1 110 ? -5.069 -8.346 11.319 1.00 98.00 110 GLU A C 1
ATOM 867 O O . GLU A 1 110 ? -4.238 -8.847 12.074 1.00 98.00 110 GLU A O 1
ATOM 872 N N . TYR A 1 111 ? -4.833 -8.142 10.024 1.00 97.81 111 TYR A N 1
ATOM 873 C CA . TYR A 1 111 ? -3.601 -8.507 9.341 1.00 97.81 111 TYR A CA 1
ATOM 874 C C . TYR A 1 111 ? -3.108 -7.352 8.471 1.00 97.81 111 TYR A C 1
ATOM 876 O O . TYR A 1 111 ? -3.853 -6.838 7.629 1.00 97.81 111 TYR A O 1
ATOM 884 N N . MET A 1 112 ? -1.833 -7.001 8.618 1.00 95.94 112 MET A N 1
ATOM 885 C CA . MET A 1 112 ? -1.148 -6.048 7.749 1.00 95.94 112 MET A CA 1
ATOM 886 C C . MET A 1 112 ? 0.134 -6.664 7.182 1.00 95.94 112 MET A C 1
ATOM 888 O O . MET A 1 112 ? 0.970 -7.159 7.932 1.00 95.94 112 MET A O 1
ATOM 892 N N . ASN A 1 113 ? 0.310 -6.604 5.865 1.00 95.56 113 ASN A N 1
ATOM 893 C CA . ASN A 1 113 ? 1.549 -6.970 5.188 1.00 95.56 113 ASN A CA 1
ATOM 894 C C . ASN A 1 113 ? 2.078 -5.787 4.384 1.00 95.56 113 ASN A C 1
ATOM 896 O O . ASN A 1 113 ? 1.361 -5.229 3.554 1.00 95.56 113 ASN A O 1
ATOM 900 N N . ILE A 1 114 ? 3.336 -5.441 4.622 1.00 93.62 114 ILE A N 1
ATOM 901 C CA . ILE A 1 114 ? 4.087 -4.458 3.852 1.00 93.62 114 ILE A CA 1
ATOM 902 C C . ILE A 1 114 ? 5.324 -5.171 3.325 1.00 93.62 114 ILE A C 1
ATOM 904 O O . ILE A 1 114 ? 6.278 -5.430 4.055 1.00 93.62 114 ILE A O 1
ATOM 908 N N . ASP A 1 115 ? 5.292 -5.503 2.048 1.00 92.81 115 ASP A N 1
ATOM 909 C CA . ASP A 1 115 ? 6.311 -6.288 1.380 1.00 92.81 115 ASP A CA 1
ATOM 910 C C . ASP A 1 115 ? 7.010 -5.436 0.320 1.00 92.81 115 ASP A C 1
ATOM 912 O O . ASP A 1 115 ? 6.383 -4.861 -0.569 1.00 92.81 115 ASP A O 1
ATOM 916 N N . ASN A 1 116 ? 8.326 -5.289 0.441 1.00 90.25 116 ASN A N 1
ATOM 917 C CA . ASN A 1 116 ? 9.178 -4.566 -0.501 1.00 90.25 116 ASN A CA 1
ATOM 918 C C . ASN A 1 116 ? 8.709 -3.135 -0.842 1.00 90.25 116 ASN A C 1
ATOM 920 O O . ASN A 1 116 ? 9.009 -2.604 -1.916 1.00 90.25 116 ASN A O 1
ATOM 924 N N . CYS A 1 117 ? 7.979 -2.487 0.068 1.00 89.81 117 CYS A N 1
ATOM 925 C CA . CYS A 1 117 ? 7.497 -1.124 -0.119 1.00 89.81 117 CYS A CA 1
ATOM 926 C C . CYS A 1 117 ? 8.585 -0.091 0.204 1.00 89.81 117 CYS A C 1
ATOM 928 O O . CYS A 1 117 ? 9.483 -0.329 1.013 1.00 89.81 117 CYS A O 1
ATOM 930 N N . ARG A 1 118 ? 8.508 1.071 -0.448 1.00 88.94 118 ARG A N 1
ATOM 931 C CA . ARG A 1 118 ? 9.479 2.175 -0.326 1.00 88.94 118 ARG A CA 1
ATOM 932 C C . ARG A 1 118 ? 8.760 3.480 0.016 1.00 88.94 118 ARG A C 1
ATOM 934 O O . ARG A 1 118 ? 7.556 3.573 -0.175 1.00 88.94 118 ARG A O 1
ATOM 941 N N . GLY A 1 119 ? 9.503 4.500 0.443 1.00 88.94 119 GLY A N 1
ATOM 942 C CA . GLY A 1 119 ? 8.998 5.872 0.608 1.00 88.94 119 GLY A CA 1
ATOM 943 C C . GLY A 1 119 ? 8.623 6.253 2.041 1.00 88.94 119 GLY A C 1
ATOM 944 O O . GLY A 1 119 ? 8.860 7.396 2.427 1.00 88.94 119 GLY A O 1
ATOM 945 N N . PHE A 1 120 ? 8.139 5.304 2.843 1.00 89.25 120 PHE A N 1
ATOM 946 C CA . PHE A 1 120 ? 7.815 5.538 4.247 1.00 89.25 120 PHE A CA 1
ATOM 947 C C . PHE A 1 120 ? 9.041 5.289 5.136 1.00 89.25 120 PHE A C 1
ATOM 949 O O . PHE A 1 120 ? 9.874 4.421 4.858 1.00 89.25 120 PHE A O 1
ATOM 956 N N . LYS A 1 121 ? 9.165 6.073 6.201 1.00 89.25 121 LYS A N 1
ATOM 957 C CA . LYS A 1 121 ? 10.239 6.020 7.201 1.00 89.25 121 LYS A CA 1
ATOM 958 C C . LYS A 1 121 ? 9.730 5.550 8.553 1.00 89.25 121 LYS A C 1
ATOM 960 O O . LYS A 1 121 ? 10.490 4.947 9.306 1.00 89.25 121 LYS A O 1
ATOM 965 N N . SER A 1 122 ? 8.471 5.848 8.864 1.00 87.62 122 SER A N 1
ATOM 966 C CA . SER A 1 122 ? 7.831 5.484 10.124 1.00 87.62 122 SER A CA 1
ATOM 967 C C . SER A 1 122 ? 6.492 4.812 9.859 1.00 87.62 122 SER A C 1
ATOM 969 O O . SER A 1 122 ? 5.770 5.178 8.933 1.00 87.62 122 SER A O 1
ATOM 971 N N . LEU A 1 123 ? 6.159 3.833 10.694 1.00 89.38 123 LEU A N 1
ATOM 972 C CA . LEU A 1 123 ? 4.862 3.175 10.695 1.00 89.38 123 LEU A CA 1
ATOM 973 C C . LEU A 1 123 ? 4.307 3.189 12.116 1.00 89.38 123 LEU A C 1
ATOM 975 O O . LEU A 1 123 ? 4.716 2.406 12.972 1.00 89.38 123 LEU A O 1
ATOM 979 N N . GLU A 1 124 ? 3.366 4.094 12.356 1.00 89.12 124 GLU A N 1
ATOM 980 C CA . GLU A 1 124 ? 2.691 4.235 13.641 1.00 89.12 124 GLU A CA 1
ATOM 981 C C . GLU A 1 124 ? 1.371 3.467 13.618 1.00 89.12 124 GLU A C 1
ATOM 983 O O . GLU A 1 124 ? 0.482 3.772 12.830 1.00 89.12 124 GLU A O 1
ATOM 988 N N . LEU A 1 125 ? 1.224 2.476 14.497 1.00 89.31 125 LEU A N 1
ATOM 989 C CA . LEU A 1 125 ? 0.055 1.585 14.548 1.00 89.31 125 LEU A CA 1
ATOM 990 C C . LEU A 1 125 ? -0.968 2.023 15.611 1.00 89.31 125 LEU A C 1
ATOM 992 O O . LEU A 1 125 ? -1.600 1.200 16.277 1.00 89.31 125 LEU A O 1
ATOM 996 N N . VAL A 1 126 ? -1.103 3.333 15.816 1.00 84.94 126 VAL A N 1
ATOM 997 C CA . VAL A 1 126 ? -1.983 3.897 16.848 1.00 84.94 126 VAL A CA 1
ATOM 998 C C . VAL A 1 126 ? -3.443 3.577 16.519 1.00 84.94 126 VAL A C 1
ATOM 1000 O O . VAL A 1 126 ? -3.902 3.787 15.402 1.00 84.94 126 VAL A O 1
ATOM 1003 N N . GLY A 1 127 ? -4.187 3.069 17.503 1.00 82.44 127 GLY A N 1
ATOM 1004 C CA . GLY A 1 127 ? -5.615 2.771 17.351 1.00 82.44 127 GLY A CA 1
ATOM 1005 C C . GLY A 1 127 ? -5.941 1.432 16.675 1.00 82.44 127 GLY A C 1
ATOM 1006 O O . GLY A 1 127 ? -7.115 1.072 16.588 1.00 82.44 127 GLY A O 1
ATOM 1007 N N . LEU A 1 128 ? -4.942 0.650 16.247 1.00 91.06 128 LEU A N 1
ATOM 1008 C CA . LEU A 1 128 ? -5.151 -0.660 15.614 1.00 91.06 128 LEU A CA 1
ATOM 1009 C C . LEU A 1 128 ? -5.340 -1.789 16.642 1.00 91.06 128 LEU A C 1
ATOM 1011 O O . LEU A 1 128 ? -4.609 -2.775 16.671 1.00 91.06 128 LEU A O 1
ATOM 1015 N N . HIS A 1 129 ? -6.346 -1.663 17.506 1.00 92.50 129 HIS A N 1
ATOM 1016 C CA . HIS A 1 129 ? -6.567 -2.573 18.642 1.00 92.50 129 HIS A CA 1
ATOM 1017 C C . HIS A 1 129 ? -6.958 -4.010 18.256 1.00 92.50 129 HIS A C 1
ATOM 1019 O O . HIS A 1 129 ? -7.003 -4.888 19.118 1.00 92.50 129 HIS A O 1
ATOM 1025 N N . LYS A 1 130 ? -7.309 -4.246 16.988 1.00 96.44 130 LYS A N 1
ATOM 1026 C CA . LYS A 1 130 ? -7.673 -5.565 16.450 1.00 96.44 130 LYS A CA 1
ATOM 1027 C C . LYS A 1 130 ? -6.528 -6.255 15.716 1.00 96.44 130 LYS A C 1
ATOM 1029 O O . LYS A 1 130 ? -6.697 -7.411 15.339 1.00 96.44 130 LYS A O 1
ATOM 1034 N N . LEU A 1 131 ? -5.390 -5.581 15.544 1.00 96.56 131 LEU A N 1
ATOM 1035 C CA . LEU A 1 131 ? -4.265 -6.106 14.785 1.00 96.56 131 LEU A CA 1
ATOM 1036 C C . LEU A 1 131 ? -3.674 -7.322 15.506 1.00 96.56 131 LEU A C 1
ATOM 1038 O O . LEU A 1 131 ? -3.262 -7.233 16.661 1.00 96.56 131 LEU A O 1
ATOM 1042 N N . GLN A 1 132 ? -3.661 -8.458 14.817 1.00 97.06 132 GLN A N 1
ATOM 1043 C CA . GLN A 1 132 ? -3.141 -9.732 15.314 1.00 97.06 132 GLN A CA 1
ATOM 1044 C C . GLN A 1 132 ? -1.768 -10.026 14.719 1.00 97.06 132 GLN A C 1
ATOM 1046 O O . GLN A 1 132 ? -0.902 -10.576 15.394 1.00 97.06 132 GLN A O 1
ATOM 1051 N N . GLU A 1 133 ? -1.567 -9.650 13.457 1.00 97.31 133 GLU A N 1
ATOM 1052 C CA . GLU A 1 133 ? -0.350 -9.953 12.723 1.00 97.31 133 GLU A CA 1
ATOM 1053 C C . GLU A 1 133 ? 0.076 -8.765 11.862 1.00 97.31 133 GLU A C 1
ATOM 1055 O O . GLU A 1 133 ? -0.712 -8.208 11.093 1.00 97.31 133 GLU A O 1
ATOM 1060 N N . ILE A 1 134 ? 1.355 -8.406 11.973 1.00 95.44 134 ILE A N 1
ATOM 1061 C CA . ILE A 1 134 ? 2.018 -7.492 11.054 1.00 95.44 134 ILE A CA 1
ATOM 1062 C C . ILE A 1 134 ? 3.254 -8.164 10.466 1.00 95.44 134 ILE A C 1
ATOM 1064 O O . ILE A 1 134 ? 4.098 -8.692 11.190 1.00 95.44 134 ILE A O 1
ATOM 1068 N N . LYS A 1 135 ? 3.360 -8.127 9.140 1.00 95.88 135 LYS A N 1
ATOM 1069 C CA . LYS A 1 135 ? 4.538 -8.558 8.392 1.00 95.88 135 LYS A CA 1
ATOM 1070 C C . LYS A 1 135 ? 5.134 -7.369 7.666 1.00 95.88 135 LYS A C 1
ATOM 1072 O O . LYS A 1 135 ? 4.442 -6.670 6.931 1.00 95.88 135 LYS A O 1
ATOM 1077 N N . ILE A 1 136 ? 6.426 -7.156 7.881 1.00 93.12 136 ILE A N 1
ATOM 1078 C CA . ILE A 1 136 ? 7.216 -6.184 7.135 1.00 93.12 136 ILE A CA 1
ATOM 1079 C C . ILE 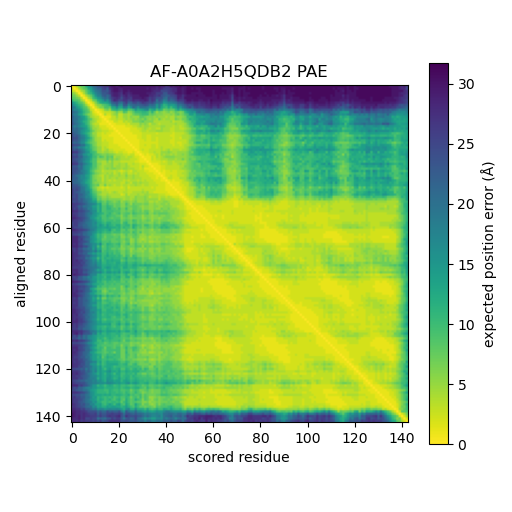A 1 136 ? 8.379 -6.951 6.519 1.00 93.12 136 ILE A C 1
ATOM 1081 O O . ILE A 1 136 ? 9.238 -7.461 7.239 1.00 93.12 136 ILE A O 1
ATOM 1085 N N . ILE A 1 137 ? 8.362 -7.087 5.198 1.00 91.25 137 ILE A N 1
ATOM 1086 C CA . ILE A 1 137 ? 9.330 -7.883 4.445 1.00 91.25 137 ILE A CA 1
ATOM 1087 C C . ILE A 1 137 ? 10.121 -6.935 3.551 1.00 91.25 137 ILE A C 1
ATOM 1089 O O . ILE A 1 137 ? 9.557 -6.171 2.774 1.00 91.25 137 ILE A O 1
ATOM 1093 N N . PHE A 1 138 ? 11.445 -6.999 3.648 1.00 83.50 138 PHE A N 1
ATOM 1094 C CA . PHE A 1 138 ? 12.353 -6.315 2.736 1.00 83.50 138 PHE A CA 1
ATOM 1095 C C . PHE A 1 138 ? 13.231 -7.381 2.094 1.00 83.50 138 PHE A C 1
ATOM 1097 O O . PHE A 1 138 ? 14.133 -7.917 2.737 1.00 83.50 138 PHE A O 1
ATOM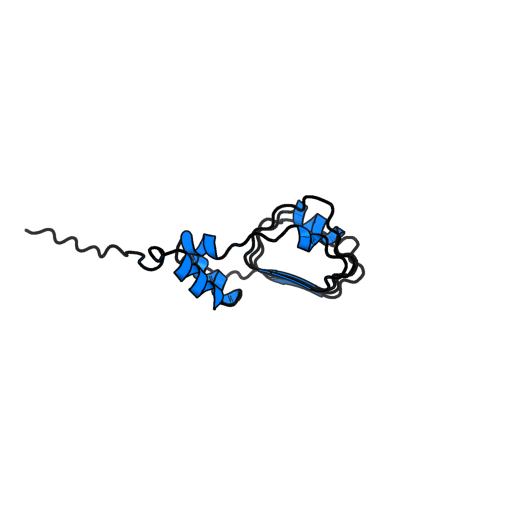 1104 N N . SER A 1 139 ? 12.953 -7.739 0.842 1.00 74.94 139 SER A N 1
ATOM 1105 C CA . SER A 1 139 ? 13.821 -8.660 0.114 1.00 74.94 139 SER A CA 1
ATOM 1106 C C . SER A 1 139 ? 15.067 -7.903 -0.350 1.00 74.94 139 SER A C 1
ATOM 1108 O O . SER A 1 139 ? 15.028 -7.041 -1.227 1.00 74.94 139 SER A O 1
ATOM 1110 N N . SER A 1 140 ? 16.198 -8.197 0.284 1.00 55.03 140 SER A N 1
ATOM 1111 C CA . SER A 1 140 ? 17.508 -7.654 -0.068 1.00 55.03 140 SER A CA 1
ATOM 1112 C C . SER A 1 140 ? 18.201 -8.522 -1.117 1.00 55.03 140 SER A C 1
ATOM 1114 O O . SER A 1 140 ? 19.330 -8.921 -0.892 1.00 55.03 140 SER A O 1
ATOM 1116 N N . ASN A 1 141 ? 17.546 -8.868 -2.228 1.00 45.94 141 ASN A N 1
ATOM 1117 C CA . ASN A 1 141 ? 18.165 -9.686 -3.280 1.00 45.94 141 ASN A CA 1
ATOM 1118 C C . ASN A 1 141 ? 17.774 -9.182 -4.673 1.00 45.94 141 ASN A C 1
ATOM 1120 O O . ASN A 1 141 ? 17.037 -9.846 -5.389 1.00 45.94 141 ASN A O 1
ATOM 1124 N N . TRP A 1 142 ? 18.285 -8.011 -5.048 1.00 49.44 142 TRP A N 1
ATOM 1125 C CA . TRP A 1 142 ? 18.386 -7.597 -6.450 1.00 49.44 142 TRP A CA 1
ATOM 1126 C C . TRP A 1 142 ? 19.702 -6.818 -6.619 1.00 49.44 142 TRP A C 1
ATOM 1128 O O . TRP A 1 142 ? 19.696 -5.589 -6.688 1.00 49.44 142 TRP A O 1
ATOM 1138 N N . THR A 1 143 ? 20.829 -7.541 -6.551 1.00 36.12 143 THR A N 1
ATOM 1139 C CA . THR A 1 143 ? 22.147 -7.090 -7.043 1.00 36.12 143 THR A CA 1
ATOM 1140 C C . THR A 1 143 ? 22.246 -7.300 -8.540 1.00 36.12 143 THR A C 1
ATOM 1142 O O . THR A 1 143 ? 21.834 -8.401 -8.971 1.00 36.12 143 THR A O 1
#

InterPro domains:
  IPR001810 F-box domain [PS50181] (11-47)
  IPR032675 Leucine-rich repeat domain superfamily [G3DSA:3.80.10.10] (52-143)
  IPR036047 F-box-like domain superfamily [SSF81383] (11-86)
  IPR055411 F-box/LRR-repeat protein 15/At3g58940/PEG3-like, LRR domain [PF24758] (39-137)

Nearest PDB structures (foldseek):
  7r52-assembly1_A  TM=5.903E-01  e=2.482E+00  Homo sapiens
  8hcu-assembly1_A  TM=5.426E-01  e=1.851E+00  Homo sapiens
  5xjo-assembly2_D  TM=4.446E-01  e=1.552E+00  Arabidopsis thaliana
  8xi3-assembly1_A  TM=3.947E-01  e=5.642E+00  Mus musculus

pLDDT: mean 84.14, std 13.3, range [36.12, 98.0]

Solvent-accessible surface area (backbone atoms only — not comparable to full-atom values): 8377 Å² total; per-residue (Å²): 137,83,84,80,78,80,69,78,73,84,71,68,64,75,70,69,51,56,70,67,58,54,52,54,56,51,73,75,43,53,72,85,56,41,58,69,48,32,73,78,29,75,62,43,39,52,71,58,43,47,76,64,64,74,66,68,49,56,34,53,83,40,42,70,46,79,48,59,36,32,45,68,69,73,70,96,56,86,41,35,21,66,45,18,30,35,44,37,40,31,51,25,58,39,46,49,66,47,54,46,42,50,48,68,16,26,53,46,24,30,36,41,38,40,29,53,55,42,72,53,87,68,86,75,74,73,75,42,84,47,53,76,45,78,46,79,45,73,82,89,80,86,130

Mean predicted aligned error: 8.91 Å

Sequence (143 aa):
METNTNSAVNVDRISALPPLILHHILSFLSLEEVVPTSVLSKTWKQLCIYNVPQIVFYLKSLHVLDLGSCKLEPPRRTVTLSSLRRLCLSFVYVEDEVIRDMVAGCPLIEYMNIDNCRGFKSLELVGLHKLQEIKIIFSSNWT

Organism: Citrus unshiu (NCBI:txid55188)

=== Feature glossary ===
Legend for the data blocks above and below:

— What the protein is —

Sequence gives the chain of amino acids in standard one-letter code (A=alanine, C=cysteine, …, Y=tyrosine), read N→C. It is the only feature that is directly encoded by the gene; all structural features are derived from the folded form of this sequence.

The annotation block draws on four external resources. InterPro: which protein families and domains the sequence belongs to. GO: standardized terms for what the protein does, what process it participates in, and where in the cell it acts. CATH: which structural fold it has in the CATH hierarchy. Organism: the species of origin.

— Where its atoms are —

Atomic coordinates in PDBx/mmCIF format — the same representation the Protein Data Bank distributes. Each line of the _atom_site loop places one backbone atom in Cartesian space (units: ångströms, origin: arbitrary).

Six rendered views show the 3D structure from the faces of a cube — i.e. along ±x, ±y, ±z. Rendering representation is drawn randomly per protein from cartoon (secondary-structure ribbons), sticks (backbone bonds), or molecular surface; coloring is either N→C rainbow (blue at the N-terminus through red at the C-terminus) or one color per chain.

— Local backbone conformation —

DSSP 8-state secondary structure assigns each residue one of H (α-helix), G (3₁₀-helix), I (π-helix), E (extended β-strand), B (isolated β-bridge), T (hydrogen-bonded turn), S (bend), or '-' (coil). The assignment is computed from backbone hydrogen-bond geometry via the Kabsch–Sander algorithm.

P-SEA three-state annotation labels each residue as helix, strand, or coil based purely on the geometry of the Cα trace. It serves as a fallback when the full backbone (and thus DSSP) is unavailable.

φ (phi) and ψ (psi) are the two rotatable backbone dihedrals per residue: φ is the C(i-1)–N–Cα–C torsion, ψ is the N–Cα–C–N(i+1) torsion, both in degrees on (−180°, 180°]. α-helical residues cluster near (−60°, −45°); β-strand residues near (−120°, +130°). A Ramachandran plot is simply a scatter of (φ, ψ) for every residue.

— Global shape and packing —

Radius of gyration (Rg) is the root-mean-square distance of Cα atoms from their centroid — a single number for overall size and compactness. A globular domain of N residues has Rg ≈ 2.2·N^0.38 Å; an extended or disordered chain has a much larger Rg. The Cα contact count is the number of residue pairs whose Cα atoms are within 8 Å and are more than four positions apart in sequence — a standard proxy for tertiary packing density. The bounding box is the smallest axis-aligned box enclosing all Cα atoms.

Accessible surface area quantifies burial. A residue with SASA near zero is packed into the hydrophobic core; one with SASA >100 Å² sits on the surface. Computed here via the Shrake–Rupley numerical algorithm with a 1.4 Å probe.

The contact map is a binary N×N matrix image: pixel (i, j) is dark where Cα_i and Cα_j are within 8 Å and |i−j|>4. Because the |i−j|>4 filter removes local helical contacts, off-diagonal stripes parallel to the main diagonal indicate parallel β-sheets; stripes perpendicular to it indicate antiparallel β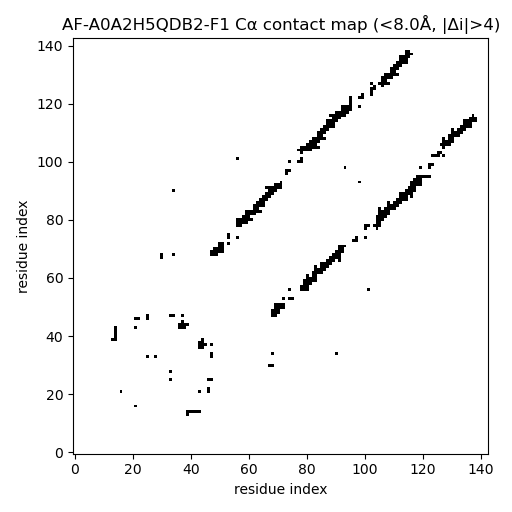-sheets. The Ramachandran plot scatters every residue's (φ, ψ) pair against the sterically allowed regions. The PAE heatmap renders the predicted-aligned-error matrix.

— Structural neighborhood —

A 3Di character summarizes, for each residue, the relative orientation of the Cα frame of its nearest spatial neighbor. Because it encodes fold topology rather than chemistry, 3Di alignments detect remote structural similarity that sequence alignment misses.

Structural nearest neighbors (via Foldseek easy-search vs the PDB). Reported per hit: target PDB id, E-value, and alignment TM-score. A TM-score above ~0.5 is the conventional threshold for 'same fold'.

— Confidence and disorder —

For AlphaFold models, the B-factor field carries pLDDT — the model's own estimate of local accuracy on a 0–100 scale. Regions with pLDDT<50 should be treated as essentially unmodeled; they often correspond to intrinsically disordered segments.

B-factor (Debye–Waller factor) reflects atomic displacement in the crystal lattice. It is an experimental observable (units Å²), not a prediction; low values mean the atom is pinned down, high values mean it moves or is heterogeneous across the crystal.

Predicted Aligned Error (PAE) is an AlphaFold confidence matrix: entry (i, j) is the expected error in the position of residue j, in ångströms, when the prediction is superimposed on the true structure at residue i. Low PAE within a block of residues means that block is internally rigid and well-predicted; high PAE between two blocks means their relative placement is uncertain even if each block individually is confident.